Protein AF-A0A4Y2U895-F1 (afdb_monomer)

Radius of gyration: 23.32 Å; Cα contacts (8 Å, |Δi|>4): 35; chains: 1; bounding box: 54×21×52 Å

Secondary structure (DSSP, 8-state):
-HHHHHHHHTS---HHHHHHTSTT--HHHHHHHHHHHHH----S-------GGGS-SS-HHHHHHHHHHHHHHHHHTTT--HHHHHHHT-

pLDDT: mean 75.91, std 13.23, range [42.88, 90.56]

Structure (mmCIF, N/CA/C/O backbone):
data_AF-A0A4Y2U895-F1
#
_entry.id   AF-A0A4Y2U895-F1
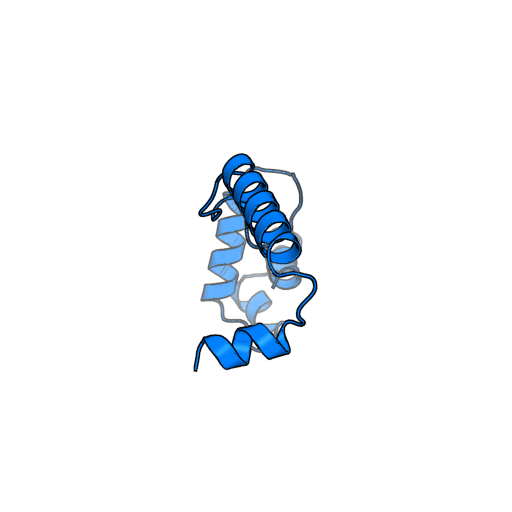#
loop_
_atom_site.group_PDB
_atom_site.id
_atom_site.type_symbol
_atom_site.label_atom_id
_atom_site.label_alt_id
_atom_site.label_comp_id
_atom_site.label_asym_id
_atom_site.label_entity_id
_atom_site.label_seq_id
_atom_site.pdbx_PDB_ins_code
_atom_site.Cartn_x
_atom_site.Cartn_y
_atom_site.Cartn_z
_atom_site.occupancy
_atom_site.B_iso_or_equiv
_atom_site.auth_seq_id
_atom_site.auth_comp_id
_atom_site.auth_asym_id
_atom_site.auth_atom_id
_atom_site.pdbx_PDB_model_num
ATOM 1 N N . MET A 1 1 ? 2.774 -5.059 -12.797 1.00 76.06 1 MET A N 1
ATOM 2 C CA . MET A 1 1 ? 3.250 -3.658 -12.652 1.00 76.06 1 MET A CA 1
ATOM 3 C C . MET A 1 1 ? 4.648 -3.561 -12.048 1.00 76.06 1 MET A C 1
ATOM 5 O O . MET A 1 1 ? 5.503 -2.982 -12.697 1.00 76.06 1 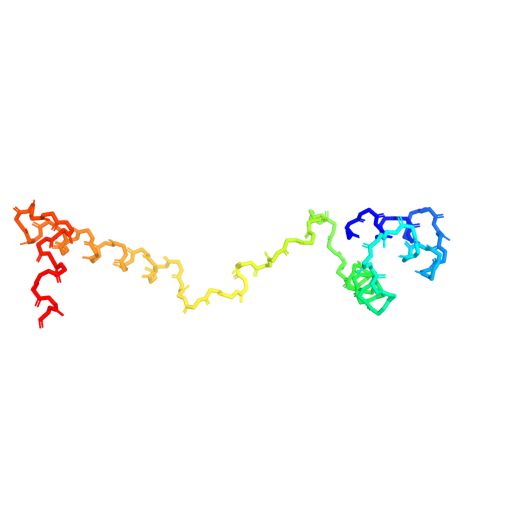MET A O 1
ATOM 9 N N . ARG A 1 2 ? 4.925 -4.152 -10.871 1.00 78.56 2 ARG A N 1
ATOM 10 C CA . ARG A 1 2 ? 6.282 -4.145 -10.276 1.00 78.56 2 ARG A CA 1
ATOM 11 C C . ARG A 1 2 ? 7.354 -4.728 -11.205 1.00 78.56 2 ARG A C 1
ATOM 13 O O . ARG A 1 2 ? 8.379 -4.091 -11.400 1.00 78.56 2 ARG A O 1
ATOM 20 N N . SER A 1 3 ? 7.074 -5.871 -11.834 1.00 83.44 3 SER A N 1
ATOM 21 C CA . SER A 1 3 ? 7.990 -6.523 -12.781 1.00 83.44 3 SER A CA 1
ATOM 22 C C . SER A 1 3 ? 8.301 -5.649 -14.003 1.00 83.44 3 SER A C 1
ATOM 24 O O . SER A 1 3 ? 9.447 -5.555 -14.412 1.00 83.44 3 SER A O 1
ATOM 26 N N . ALA A 1 4 ? 7.307 -4.926 -14.527 1.00 84.81 4 ALA A N 1
ATOM 27 C CA . ALA A 1 4 ? 7.495 -4.002 -15.646 1.00 84.81 4 ALA A CA 1
ATOM 28 C C . ALA A 1 4 ? 8.372 -2.795 -15.276 1.00 84.81 4 ALA A C 1
ATOM 30 O O . ALA A 1 4 ? 9.221 -2.373 -16.049 1.00 84.81 4 ALA A O 1
ATOM 31 N N . VAL A 1 5 ? 8.193 -2.252 -14.069 1.00 85.12 5 VAL A N 1
ATOM 32 C CA . VAL A 1 5 ? 9.018 -1.149 -13.550 1.00 85.12 5 VAL A CA 1
ATOM 33 C C . VAL A 1 5 ? 10.450 -1.618 -13.264 1.00 85.12 5 VAL A C 1
ATOM 35 O O . VAL A 1 5 ? 11.389 -0.846 -13.430 1.00 85.12 5 VAL A O 1
ATOM 38 N N . TYR A 1 6 ? 10.627 -2.876 -12.847 1.00 86.06 6 TYR A N 1
ATOM 39 C CA . TYR A 1 6 ? 11.944 -3.488 -12.677 1.00 86.06 6 TYR A CA 1
ATOM 40 C C . TYR A 1 6 ? 12.676 -3.620 -14.016 1.00 86.06 6 TYR A C 1
ATOM 42 O O . TYR A 1 6 ? 13.794 -3.133 -14.112 1.00 86.06 6 TYR A O 1
ATOM 50 N N . LEU A 1 7 ? 12.022 -4.151 -15.054 1.00 87.88 7 LEU A N 1
ATOM 51 C CA . LEU A 1 7 ? 12.601 -4.278 -16.400 1.00 87.88 7 LEU A CA 1
ATOM 52 C C . LEU A 1 7 ? 13.120 -2.946 -16.956 1.00 87.88 7 LEU A C 1
ATOM 54 O O . LEU A 1 7 ? 14.181 -2.892 -17.566 1.00 87.88 7 LEU A O 1
ATOM 58 N N . VAL A 1 8 ? 12.397 -1.853 -16.709 1.00 87.62 8 VAL A N 1
ATOM 59 C CA . VAL A 1 8 ? 12.822 -0.521 -17.164 1.00 87.62 8 VAL A CA 1
ATOM 60 C C . VAL A 1 8 ? 14.014 0.004 -16.358 1.00 87.62 8 VAL A C 1
ATOM 62 O O . VAL A 1 8 ? 14.942 0.561 -16.929 1.00 87.62 8 VAL A O 1
ATOM 65 N N . LEU A 1 9 ? 13.995 -0.156 -15.031 1.00 85.31 9 LEU A N 1
ATOM 66 C CA . LEU A 1 9 ? 14.973 0.480 -14.137 1.00 85.31 9 LEU A CA 1
ATOM 67 C C . LEU A 1 9 ? 16.223 -0.360 -13.844 1.00 85.31 9 LEU A C 1
ATOM 69 O O . LEU A 1 9 ? 17.220 0.186 -13.383 1.00 85.31 9 LEU A O 1
ATOM 73 N N . LYS A 1 10 ? 16.158 -1.681 -14.019 1.00 84.94 10 LYS A N 1
ATOM 74 C CA . LYS A 1 10 ? 17.259 -2.615 -13.740 1.00 84.94 10 LYS A CA 1
ATOM 75 C C . LYS A 1 10 ? 17.804 -3.246 -15.009 1.00 84.94 10 LYS A C 1
ATOM 77 O O . LYS A 1 10 ? 19.016 -3.277 -15.171 1.00 84.94 10 LYS A O 1
ATOM 82 N N . ASP A 1 11 ? 16.916 -3.660 -15.907 1.00 85.12 11 ASP A N 1
ATOM 83 C CA . ASP A 1 11 ? 17.296 -4.312 -17.165 1.00 85.12 11 ASP A CA 1
ATOM 84 C C . ASP A 1 11 ? 17.399 -3.308 -18.335 1.00 85.12 11 ASP A C 1
ATOM 86 O O . ASP A 1 11 ? 17.625 -3.702 -19.476 1.00 85.12 11 ASP A O 1
ATOM 90 N N . CYS A 1 12 ? 17.241 -2.004 -18.053 1.00 85.00 12 CYS A N 1
ATOM 91 C CA . CYS A 1 12 ? 17.353 -0.884 -18.998 1.00 85.00 12 CYS A CA 1
ATOM 92 C C . CYS A 1 12 ? 16.478 -1.017 -20.259 1.00 85.00 12 CYS A C 1
ATOM 94 O O . CYS A 1 12 ? 16.788 -0.445 -21.307 1.00 85.00 12 CYS A O 1
ATOM 96 N N . VAL A 1 13 ? 15.364 -1.748 -20.167 1.00 89.88 13 VAL A N 1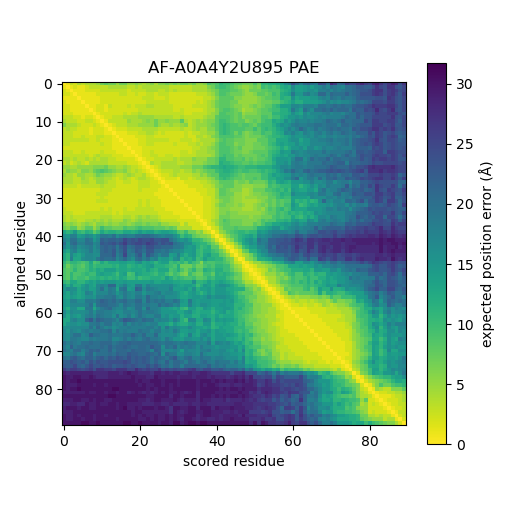
ATOM 97 C CA . VAL A 1 13 ? 14.453 -1.950 -21.296 1.00 89.88 13 VAL A CA 1
ATOM 98 C C . VAL A 1 13 ? 13.675 -0.657 -21.577 1.00 89.88 13 VAL A C 1
ATOM 100 O O . VAL A 1 13 ? 13.120 -0.056 -20.648 1.00 89.88 13 VAL A O 1
ATOM 103 N N . PRO A 1 14 ? 13.545 -0.227 -22.847 1.00 90.44 14 PRO A N 1
ATOM 104 C CA . PRO A 1 14 ? 12.733 0.927 -23.202 1.00 90.44 14 PRO A CA 1
ATOM 105 C C . PRO A 1 14 ? 11.290 0.789 -22.702 1.00 90.44 14 PRO A C 1
ATOM 107 O O . PRO A 1 14 ? 10.623 -0.218 -22.928 1.00 90.44 14 PRO A O 1
ATOM 110 N N . LEU A 1 15 ? 10.750 1.851 -22.099 1.00 88.94 15 LEU A N 1
ATOM 111 C CA . LEU A 1 15 ? 9.387 1.897 -21.541 1.00 88.94 15 LEU A CA 1
ATOM 112 C C . LEU A 1 15 ? 8.293 1.368 -22.487 1.00 88.94 15 LEU A C 1
ATOM 114 O O . LEU A 1 15 ? 7.320 0.765 -22.040 1.00 88.94 15 LEU A O 1
ATOM 118 N N . ARG A 1 16 ? 8.416 1.621 -23.797 1.00 88.44 16 ARG A N 1
ATOM 119 C CA . ARG A 1 16 ? 7.439 1.169 -24.803 1.00 88.44 16 ARG A CA 1
ATOM 120 C C . ARG A 1 16 ? 7.514 -0.330 -25.063 1.00 88.44 16 ARG A C 1
ATOM 122 O O . ARG A 1 16 ? 6.484 -0.931 -25.345 1.00 88.44 16 ARG A O 1
ATOM 129 N N . GLU A 1 17 ? 8.703 -0.906 -24.983 1.00 89.25 17 GLU A N 1
ATOM 130 C CA . GLU A 1 17 ? 8.925 -2.341 -25.147 1.00 89.25 17 GLU A CA 1
ATOM 131 C C . GLU A 1 17 ? 8.511 -3.072 -23.877 1.00 89.25 17 GLU A C 1
ATOM 133 O O . GLU A 1 17 ? 7.683 -3.975 -23.938 1.00 89.25 17 GLU A O 1
ATOM 138 N N . ALA A 1 18 ? 8.937 -2.569 -22.716 1.00 88.69 18 ALA A N 1
ATOM 139 C CA . ALA A 1 18 ? 8.514 -3.090 -21.425 1.00 88.69 18 ALA A CA 1
ATOM 140 C C . ALA A 1 18 ? 6.984 -3.086 -21.271 1.00 88.69 18 ALA A C 1
ATOM 142 O O . ALA A 1 18 ? 6.434 -4.047 -20.757 1.00 88.69 18 ALA A O 1
ATOM 143 N N . ALA A 1 19 ? 6.270 -2.057 -21.746 1.00 89.19 19 ALA A N 1
ATOM 144 C CA . ALA A 1 19 ? 4.804 -2.034 -21.702 1.00 89.19 19 ALA A CA 1
ATOM 145 C C . ALA A 1 19 ? 4.149 -3.101 -22.600 1.00 89.19 19 ALA A C 1
ATOM 147 O O . ALA A 1 19 ? 3.102 -3.625 -22.237 1.00 89.19 19 ALA A O 1
ATOM 148 N N . LYS A 1 20 ? 4.760 -3.444 -23.743 1.00 89.88 20 LYS A N 1
ATOM 149 C CA . LYS A 1 20 ? 4.263 -4.500 -24.644 1.00 89.88 20 LYS A CA 1
ATOM 150 C C . LYS A 1 20 ? 4.466 -5.903 -24.075 1.00 89.88 20 LYS A C 1
ATOM 152 O O . LYS A 1 20 ? 3.707 -6.796 -24.420 1.00 89.88 20 LYS A O 1
ATOM 157 N N . CYS A 1 21 ? 5.455 -6.092 -23.202 1.00 87.00 21 CYS A N 1
ATOM 158 C CA . CYS A 1 21 ? 5.705 -7.370 -22.533 1.00 87.00 21 CYS A CA 1
ATOM 159 C C . CYS A 1 21 ? 4.622 -7.753 -21.507 1.00 87.00 21 CYS A C 1
ATOM 161 O O . CYS A 1 21 ? 4.630 -8.882 -21.026 1.00 87.00 21 CYS A O 1
ATOM 163 N N . PHE A 1 22 ? 3.725 -6.832 -21.130 1.00 85.62 22 PHE A N 1
ATOM 164 C CA . PHE A 1 22 ? 2.656 -7.098 -20.167 1.00 85.62 22 PHE A CA 1
ATOM 165 C C . PHE A 1 22 ? 1.293 -6.753 -20.760 1.00 85.62 22 PHE A C 1
ATOM 167 O O . PHE A 1 22 ? 0.994 -5.584 -21.020 1.00 85.62 22 PHE A O 1
ATOM 174 N N . ASP A 1 23 ? 0.436 -7.762 -20.885 1.00 85.12 23 ASP A N 1
ATOM 175 C CA . ASP A 1 23 ? -0.921 -7.584 -21.390 1.00 85.12 23 ASP A CA 1
ATOM 176 C C . ASP A 1 23 ? -1.714 -6.567 -20.559 1.00 85.12 23 ASP A C 1
ATOM 178 O O . ASP A 1 23 ? -1.690 -6.556 -19.324 1.00 85.12 23 ASP A O 1
ATOM 182 N N . GLY A 1 24 ? -2.408 -5.667 -21.260 1.00 83.00 24 GLY A N 1
ATOM 183 C CA . GLY A 1 24 ? -3.239 -4.625 -20.654 1.00 83.00 24 GLY A CA 1
ATOM 184 C C . GLY A 1 24 ? -2.469 -3.471 -19.998 1.00 83.00 24 GLY A C 1
ATOM 185 O O . GLY A 1 24 ? -3.087 -2.600 -19.378 1.00 83.00 24 GLY A O 1
ATOM 186 N N . MET A 1 25 ? -1.138 -3.408 -20.120 1.00 85.88 25 MET A N 1
ATOM 187 C CA . MET A 1 25 ? -0.352 -2.325 -19.531 1.00 85.88 25 MET A CA 1
ATOM 188 C C . MET A 1 25 ? -0.190 -1.135 -20.481 1.00 85.88 25 MET A C 1
ATOM 190 O O . MET A 1 25 ? 0.534 -1.176 -21.470 1.00 85.88 25 MET A O 1
ATOM 194 N N . SER A 1 26 ? -0.805 -0.003 -20.132 1.00 88.69 26 SER A N 1
ATOM 195 C CA . SER A 1 26 ? -0.565 1.252 -20.849 1.00 88.69 26 SER A CA 1
ATOM 196 C C . SER A 1 26 ? 0.823 1.824 -20.547 1.00 88.69 26 SER A C 1
ATOM 198 O O . SER A 1 26 ? 1.235 1.922 -19.386 1.00 88.69 26 SER A O 1
ATOM 200 N N . PHE A 1 27 ? 1.492 2.324 -21.591 1.00 89.19 27 PHE A N 1
ATOM 201 C CA . PHE A 1 27 ? 2.743 3.084 -21.491 1.00 89.19 27 PHE A CA 1
ATOM 202 C C . PHE A 1 27 ? 2.652 4.232 -20.477 1.00 89.19 27 PHE A C 1
ATOM 204 O O . PHE A 1 27 ? 3.569 4.430 -19.684 1.00 89.19 27 PHE A O 1
ATOM 211 N N . ARG A 1 28 ? 1.534 4.975 -20.466 1.00 90.31 28 ARG A N 1
ATOM 212 C CA . ARG A 1 28 ? 1.345 6.117 -19.551 1.00 90.31 28 ARG A CA 1
ATOM 213 C C . ARG A 1 28 ? 1.360 5.672 -18.094 1.00 90.31 28 ARG A C 1
ATOM 215 O O . ARG A 1 28 ? 1.947 6.338 -17.244 1.00 90.31 28 ARG A O 1
ATOM 222 N N . THR A 1 29 ? 0.725 4.537 -17.824 1.00 88.56 29 THR A N 1
ATOM 223 C CA . THR A 1 29 ? 0.691 3.938 -16.495 1.00 88.56 29 THR A CA 1
ATOM 224 C C . THR A 1 29 ? 2.097 3.527 -16.085 1.00 88.56 29 THR A C 1
ATOM 226 O O . THR A 1 29 ? 2.565 3.963 -15.037 1.00 88.56 29 THR A O 1
ATOM 229 N N . LEU A 1 30 ? 2.812 2.777 -16.928 1.00 89.44 30 LEU A N 1
ATOM 230 C CA . LEU A 1 30 ? 4.180 2.352 -16.632 1.00 89.44 30 LEU A CA 1
ATOM 231 C C . LEU A 1 30 ? 5.115 3.546 -16.381 1.00 89.44 30 LEU A C 1
ATOM 233 O O . LEU A 1 30 ? 5.792 3.580 -15.356 1.00 89.44 30 LEU A O 1
ATOM 237 N N . PHE A 1 31 ? 5.076 4.561 -17.246 1.00 90.44 31 PHE A N 1
ATOM 238 C CA . PHE A 1 31 ? 5.866 5.786 -17.105 1.00 90.44 31 PHE A CA 1
ATOM 239 C C . PHE A 1 31 ? 5.628 6.491 -15.763 1.00 90.44 31 PHE A C 1
ATOM 241 O O . PHE A 1 31 ? 6.581 6.839 -15.067 1.00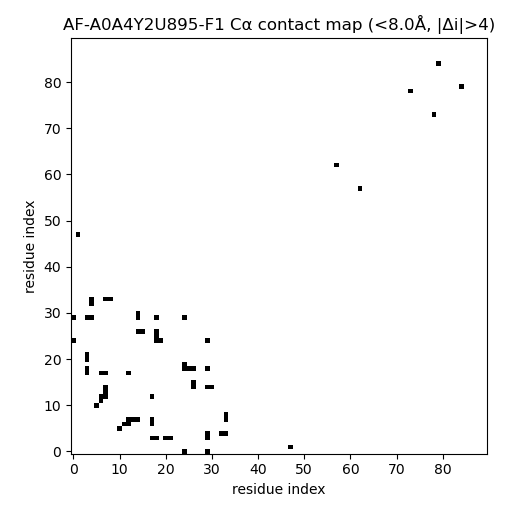 90.44 31 PHE A O 1
ATOM 248 N N . ARG A 1 32 ? 4.361 6.651 -15.353 1.00 88.12 32 ARG A N 1
ATOM 249 C CA . ARG A 1 32 ? 4.009 7.253 -14.057 1.00 88.12 32 ARG A CA 1
ATOM 250 C C . ARG A 1 32 ? 4.666 6.510 -12.893 1.00 88.12 32 ARG A C 1
ATOM 252 O O . ARG A 1 32 ? 5.146 7.143 -11.957 1.00 88.12 32 ARG A O 1
ATOM 259 N N . TYR A 1 33 ? 4.657 5.182 -12.936 1.00 84.88 33 TYR A N 1
ATOM 260 C CA . TYR A 1 33 ? 5.181 4.341 -11.863 1.00 84.88 33 TYR A CA 1
ATOM 261 C C . TYR A 1 33 ? 6.711 4.263 -11.846 1.00 84.88 33 TYR A C 1
ATOM 263 O O . TYR A 1 33 ? 7.284 4.205 -10.760 1.00 84.88 33 TYR A O 1
ATOM 271 N N . VAL A 1 34 ? 7.362 4.325 -13.010 1.00 86.81 34 VAL A N 1
ATOM 272 C CA . VAL A 1 34 ? 8.822 4.471 -13.124 1.00 86.81 34 VAL A CA 1
ATOM 273 C C . VAL A 1 34 ? 9.259 5.806 -12.522 1.00 86.81 34 VAL A C 1
ATOM 275 O O . VAL A 1 34 ? 10.019 5.812 -11.559 1.00 86.81 34 VAL A O 1
ATOM 278 N N . LYS A 1 35 ? 8.656 6.918 -12.963 1.00 86.44 35 LYS A N 1
ATOM 279 C CA . LYS A 1 35 ? 8.959 8.258 -12.440 1.00 86.44 35 LYS A CA 1
ATOM 280 C C . LYS A 1 35 ? 8.688 8.380 -10.940 1.00 86.44 35 LYS A C 1
ATOM 282 O O . LYS A 1 35 ? 9.457 9.003 -10.217 1.00 86.44 35 LYS A O 1
ATOM 287 N N . LYS A 1 36 ? 7.599 7.782 -10.442 1.00 81.56 36 LYS A N 1
ATOM 288 C CA . LYS A 1 36 ? 7.306 7.761 -9.001 1.00 81.56 36 LYS A CA 1
ATOM 289 C C . LYS A 1 36 ? 8.435 7.091 -8.211 1.00 81.56 36 LYS A C 1
ATOM 291 O O . LYS A 1 36 ? 8.780 7.574 -7.144 1.00 81.56 36 LYS A O 1
ATOM 296 N N . ARG A 1 37 ? 9.003 6.004 -8.739 1.00 78.00 37 ARG A N 1
ATOM 297 C CA . ARG A 1 37 ? 10.078 5.255 -8.081 1.00 78.00 37 ARG A CA 1
ATOM 298 C C . ARG A 1 37 ? 11.432 5.970 -8.139 1.00 78.00 37 ARG A C 1
ATOM 300 O O . ARG A 1 37 ? 12.224 5.775 -7.236 1.00 78.00 37 ARG A O 1
ATOM 307 N N . GLU A 1 38 ? 11.686 6.776 -9.167 1.00 75.38 38 GLU A N 1
ATOM 308 C CA . GLU A 1 38 ? 12.901 7.605 -9.261 1.00 75.38 38 GLU A CA 1
ATOM 309 C C . GLU A 1 38 ? 12.900 8.779 -8.272 1.00 75.38 38 GLU A C 1
ATOM 311 O O . GLU A 1 38 ? 13.961 9.210 -7.847 1.00 75.38 38 GLU A O 1
ATOM 316 N N . ASN A 1 39 ? 11.720 9.300 -7.910 1.00 68.88 39 ASN A N 1
ATOM 317 C CA . ASN A 1 39 ? 11.588 10.439 -6.990 1.00 68.88 39 ASN A CA 1
ATOM 318 C C . ASN A 1 39 ? 11.392 10.029 -5.517 1.00 68.88 39 ASN A C 1
ATOM 320 O O . ASN A 1 39 ? 11.555 10.862 -4.631 1.00 68.88 39 ASN A O 1
ATOM 324 N N . ASP A 1 40 ? 11.003 8.779 -5.239 1.00 67.94 40 ASP A N 1
ATOM 325 C CA . ASP A 1 40 ? 10.976 8.238 -3.875 1.00 67.94 40 ASP A CA 1
ATOM 326 C C . ASP A 1 40 ? 12.414 7.813 -3.507 1.00 67.94 40 ASP A C 1
ATOM 328 O O . ASP A 1 40 ? 12.817 6.675 -3.743 1.00 67.94 40 ASP A O 1
ATOM 332 N N . ASP A 1 41 ? 13.186 8.723 -2.908 1.00 55.50 41 ASP A N 1
ATOM 333 C CA . ASP A 1 41 ? 14.588 8.536 -2.478 1.00 55.50 41 ASP A CA 1
ATOM 334 C C . ASP A 1 41 ? 14.746 7.582 -1.267 1.00 55.50 41 ASP A C 1
ATOM 336 O O . ASP A 1 41 ? 15.713 7.627 -0.508 1.00 55.50 41 ASP A O 1
ATOM 340 N N . TYR A 1 42 ? 13.758 6.718 -1.024 1.00 48.12 42 TYR A N 1
ATOM 341 C CA . TYR A 1 42 ? 13.666 5.925 0.193 1.00 48.12 42 TYR A CA 1
ATOM 342 C C . TYR A 1 42 ? 13.768 4.432 -0.104 1.00 48.12 42 TYR A C 1
ATOM 344 O O . TYR A 1 42 ? 12.827 3.752 -0.514 1.00 48.12 42 TYR A O 1
ATOM 352 N N . CYS A 1 43 ? 14.963 3.927 0.179 1.00 48.28 43 CYS A N 1
ATOM 353 C CA . CYS A 1 43 ? 15.387 2.535 0.183 1.00 48.28 43 CYS A CA 1
ATOM 354 C C . CYS A 1 43 ? 14.659 1.654 1.229 1.00 48.28 43 CYS A C 1
ATOM 356 O O . CYS A 1 43 ? 15.190 0.624 1.632 1.00 48.28 43 CYS A O 1
ATOM 358 N N . SER A 1 44 ? 13.450 1.997 1.689 1.00 48.84 44 SER A N 1
ATOM 359 C CA . SER A 1 44 ? 12.684 1.121 2.583 1.00 48.84 44 SER A CA 1
ATOM 360 C C . SER A 1 44 ? 11.407 0.629 1.903 1.00 48.84 44 SER A C 1
ATOM 362 O O . SER A 1 44 ? 10.400 1.314 1.760 1.00 48.84 44 SER A O 1
ATOM 364 N N . ASN A 1 45 ? 11.494 -0.626 1.465 1.00 51.19 45 ASN A N 1
ATOM 365 C CA . ASN A 1 45 ? 10.408 -1.481 0.999 1.00 51.19 45 ASN A CA 1
ATOM 366 C C . ASN A 1 45 ? 9.728 -1.015 -0.293 1.00 51.19 45 ASN A C 1
ATOM 368 O O . ASN A 1 45 ? 8.700 -0.347 -0.284 1.00 51.19 45 ASN A O 1
ATOM 372 N N . GLY A 1 46 ? 10.267 -1.498 -1.423 1.00 54.78 46 GLY A N 1
ATOM 373 C CA . GLY A 1 46 ? 9.780 -1.342 -2.804 1.00 54.78 46 GLY A CA 1
ATOM 374 C C . GLY A 1 46 ? 8.393 -1.929 -3.104 1.00 54.78 46 GLY A C 1
ATOM 375 O O . GLY A 1 46 ? 8.129 -2.457 -4.189 1.00 54.78 46 GLY A O 1
ATOM 376 N N . LEU A 1 47 ? 7.478 -1.844 -2.153 1.00 56.50 47 LEU A N 1
ATOM 377 C CA . LEU A 1 47 ? 6.084 -2.130 -2.342 1.00 56.50 47 LEU A CA 1
ATOM 378 C C . LEU A 1 47 ? 5.464 -0.873 -2.950 1.00 56.50 47 LEU A C 1
ATOM 380 O O . LEU A 1 47 ? 5.288 0.144 -2.291 1.00 56.50 47 LEU A O 1
ATOM 384 N N . MET A 1 48 ? 5.019 -0.972 -4.203 1.00 63.44 48 MET A N 1
ATOM 385 C CA . MET A 1 48 ? 3.913 -0.141 -4.703 1.00 63.44 48 MET A CA 1
ATOM 386 C C . MET A 1 48 ? 2.613 -0.491 -3.956 1.00 63.44 48 MET A C 1
ATOM 388 O O . MET A 1 48 ? 1.614 -0.853 -4.569 1.00 63.44 48 MET A O 1
ATOM 392 N N . ALA A 1 49 ? 2.672 -0.519 -2.628 1.00 65.00 49 ALA A N 1
ATOM 393 C CA . ALA A 1 49 ? 1.539 -0.647 -1.748 1.00 65.00 49 ALA A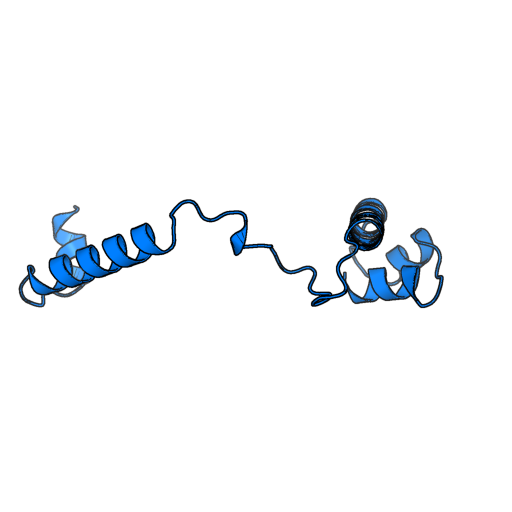 CA 1
ATOM 394 C C . ALA A 1 49 ? 0.902 0.740 -1.603 1.00 65.00 49 ALA A C 1
ATOM 396 O O . ALA A 1 49 ? 1.598 1.763 -1.658 1.00 65.00 49 ALA A O 1
ATOM 397 N N . PRO A 1 50 ? -0.423 0.800 -1.451 1.00 63.81 50 PRO A N 1
ATOM 398 C CA . PRO A 1 50 ? -1.073 2.010 -0.986 1.00 63.81 50 PRO A CA 1
ATOM 399 C C . PRO A 1 50 ? -0.455 2.430 0.353 1.00 63.81 50 PRO A C 1
ATOM 401 O O . PRO A 1 50 ? -0.289 1.600 1.244 1.00 63.81 50 PRO A O 1
ATOM 404 N N . LYS A 1 51 ? -0.109 3.714 0.492 1.00 67.69 51 LYS A N 1
ATOM 405 C CA . LYS A 1 51 ? 0.303 4.288 1.778 1.00 67.69 51 LYS A CA 1
ATOM 406 C C . LYS A 1 51 ? -0.962 4.534 2.610 1.00 67.69 51 LYS A C 1
ATOM 408 O O . LYS A 1 51 ? -1.462 5.656 2.634 1.00 67.69 51 LYS A O 1
ATOM 413 N N . TYR A 1 52 ? -1.530 3.474 3.192 1.00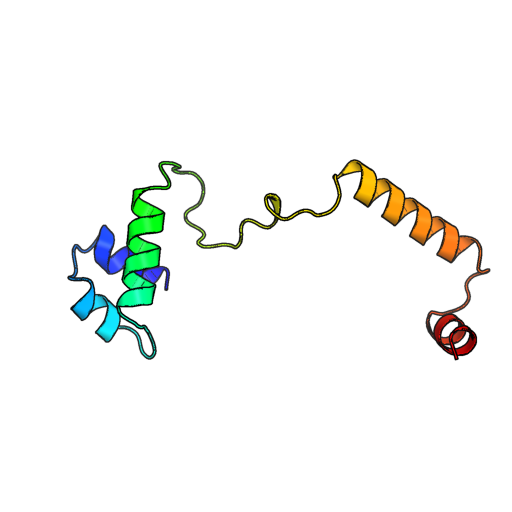 66.62 52 TYR A N 1
ATOM 414 C CA . TYR A 1 52 ? -2.745 3.565 4.015 1.00 66.62 52 TYR A CA 1
ATOM 415 C C . TYR A 1 52 ? -2.546 4.500 5.214 1.00 66.62 52 TYR A C 1
ATOM 417 O O . TYR A 1 52 ? -3.443 5.274 5.533 1.00 66.62 52 TYR A O 1
ATOM 425 N N . ASP A 1 53 ? -1.329 4.534 5.753 1.00 65.56 53 ASP A N 1
ATOM 426 C CA . ASP A 1 53 ? -0.934 5.385 6.881 1.00 65.56 53 ASP A CA 1
ATOM 427 C C . ASP A 1 53 ? -1.025 6.892 6.580 1.00 65.56 53 ASP A C 1
ATOM 429 O O . ASP A 1 53 ? -1.118 7.700 7.494 1.00 65.56 53 ASP A O 1
ATOM 433 N N . LEU A 1 54 ? -1.016 7.293 5.300 1.00 65.44 54 LEU A N 1
ATOM 434 C CA . LEU A 1 54 ? -1.144 8.703 4.901 1.00 65.44 54 LEU A CA 1
ATOM 435 C C . LEU A 1 54 ? -2.596 9.166 4.747 1.00 65.44 54 LEU A C 1
ATOM 437 O O . LEU A 1 54 ? -2.839 10.360 4.583 1.00 65.44 54 LEU A O 1
ATOM 441 N N . ARG A 1 55 ? -3.557 8.238 4.716 1.00 63.16 55 ARG A N 1
ATOM 442 C CA . ARG A 1 55 ? -4.979 8.536 4.490 1.00 63.16 55 ARG A CA 1
ATOM 443 C C . ARG A 1 55 ? -5.829 8.038 5.655 1.00 63.16 55 ARG A C 1
ATOM 445 O O . ARG A 1 55 ? -6.923 7.514 5.452 1.00 63.16 55 ARG A O 1
ATOM 452 N N . THR A 1 56 ? -5.312 8.182 6.865 1.00 71.50 56 THR A N 1
ATOM 453 C CA . THR A 1 56 ? -6.082 7.956 8.080 1.00 71.50 56 THR A CA 1
ATOM 454 C C . THR A 1 56 ? -6.982 9.170 8.320 1.00 71.50 56 THR A C 1
ATOM 456 O O . THR A 1 56 ? -6.541 10.316 8.276 1.00 71.50 56 THR A O 1
ATOM 459 N N . PHE A 1 57 ? -8.284 8.926 8.486 1.00 76.44 57 PHE A N 1
ATOM 460 C CA . PHE A 1 57 ? -9.249 9.975 8.844 1.00 76.44 57 PHE A CA 1
ATOM 461 C C . PHE A 1 57 ? -9.239 10.261 10.347 1.00 76.44 57 PHE A C 1
ATOM 463 O O . PHE A 1 57 ? -9.543 11.376 10.762 1.00 76.44 57 PHE A O 1
ATOM 470 N N . PHE A 1 58 ? -8.876 9.253 11.141 1.00 78.62 58 PHE A N 1
ATOM 471 C CA . PHE A 1 58 ? -8.783 9.319 12.589 1.00 78.62 58 PHE A CA 1
ATOM 472 C C . PHE A 1 58 ? -7.334 9.119 13.030 1.00 78.62 58 PHE A C 1
ATOM 474 O O . PHE A 1 58 ? -6.570 8.388 12.396 1.00 78.62 58 PHE A O 1
ATOM 481 N N . SER A 1 59 ? -6.947 9.772 14.122 1.00 84.50 59 SER A N 1
ATOM 482 C CA . SER A 1 59 ? -5.695 9.455 14.804 1.00 84.50 59 SER A CA 1
ATOM 483 C C . SER A 1 59 ? -5.781 8.072 15.460 1.00 84.50 59 SER A C 1
ATOM 485 O O . SER A 1 59 ? -6.870 7.567 15.735 1.00 84.50 59 SER A O 1
ATOM 487 N N . SER A 1 60 ? -4.629 7.469 15.773 1.00 84.56 60 SER A N 1
ATOM 488 C CA . SER A 1 60 ? -4.600 6.174 16.474 1.00 84.56 60 SER A CA 1
ATOM 489 C C . SER A 1 60 ? -5.387 6.203 17.788 1.00 84.56 60 SER A C 1
ATOM 491 O O . SER A 1 60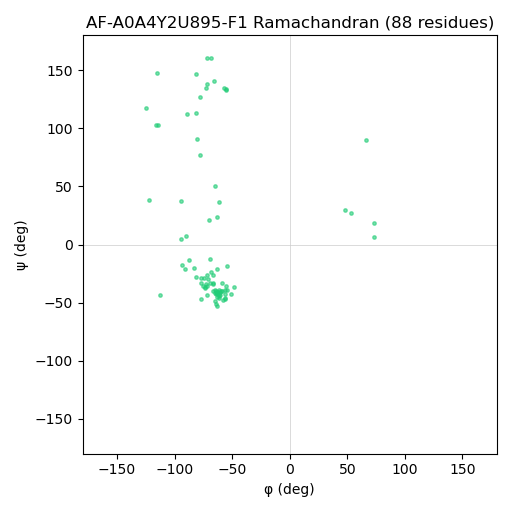 ? -6.029 5.220 18.152 1.00 84.56 60 SER A O 1
ATOM 493 N N . ASP A 1 61 ? -5.363 7.334 18.491 1.00 87.44 61 ASP A N 1
ATOM 494 C CA . ASP A 1 61 ? -6.064 7.475 19.764 1.00 87.44 61 ASP A CA 1
ATOM 495 C C . ASP A 1 61 ? -7.579 7.593 19.569 1.00 87.44 61 ASP A C 1
ATOM 497 O O . ASP A 1 61 ? -8.336 6.972 20.313 1.00 87.44 61 ASP A O 1
ATOM 501 N N . GLN A 1 62 ? -8.025 8.278 18.511 1.00 87.69 62 GLN A N 1
ATOM 502 C CA . GLN A 1 62 ? -9.440 8.327 18.129 1.00 87.69 62 GLN A CA 1
ATOM 503 C C . GLN A 1 62 ? -9.968 6.945 17.725 1.00 87.69 62 GLN A C 1
ATOM 505 O O . GLN A 1 62 ? -11.075 6.574 18.110 1.00 87.69 62 GLN A O 1
ATOM 510 N N . GLU A 1 63 ? -9.181 6.146 17.000 1.00 86.88 63 GLU A N 1
ATOM 511 C CA . GLU A 1 63 ? -9.571 4.774 16.653 1.00 86.88 63 GLU A CA 1
ATOM 512 C C . GLU A 1 63 ? -9.698 3.876 17.892 1.00 86.88 63 GLU A C 1
ATOM 514 O O . GLU A 1 63 ? -10.644 3.089 17.991 1.00 86.88 63 GLU A O 1
ATOM 519 N N . LYS A 1 64 ? -8.794 4.018 18.873 1.00 90.31 64 LYS A N 1
ATOM 520 C CA . LYS A 1 64 ? -8.878 3.292 20.154 1.00 90.31 64 LYS A CA 1
ATOM 521 C C . LYS A 1 64 ? -10.114 3.689 20.955 1.00 90.31 64 LYS A C 1
ATOM 523 O O . LYS A 1 64 ? -10.778 2.820 21.528 1.00 90.31 64 LYS A O 1
ATOM 528 N N . GLU A 1 65 ? -10.431 4.979 21.002 1.00 90.56 65 GLU A N 1
ATOM 529 C CA . GLU A 1 65 ? -11.619 5.481 21.691 1.00 90.56 65 GLU A CA 1
ATOM 530 C C . GLU A 1 65 ? -12.899 4.946 21.035 1.00 90.56 65 GLU A C 1
ATOM 532 O O . GLU A 1 65 ? -13.774 4.414 21.724 1.00 90.56 65 GLU A O 1
ATOM 537 N N . LEU A 1 66 ? -12.964 4.972 19.701 1.00 88.44 66 LEU A N 1
ATOM 538 C CA . LEU A 1 66 ? -14.092 4.442 18.939 1.00 88.44 66 LEU A CA 1
ATOM 539 C C . LEU A 1 66 ? -14.276 2.936 19.173 1.00 88.44 66 LEU A C 1
ATOM 541 O O . LEU A 1 66 ? -15.392 2.474 19.414 1.00 88.44 66 LEU A O 1
ATOM 545 N N . ALA A 1 67 ? -13.185 2.167 19.158 1.00 87.56 67 ALA A N 1
ATOM 546 C CA . ALA A 1 67 ? -13.217 0.734 19.440 1.00 87.56 67 ALA A CA 1
ATOM 547 C C . ALA A 1 67 ? -13.734 0.449 20.859 1.00 87.56 67 ALA A C 1
ATOM 549 O O . ALA A 1 67 ? -14.589 -0.417 21.052 1.00 87.56 67 ALA A O 1
ATOM 550 N N . THR A 1 68 ? -13.270 1.221 21.845 1.00 88.31 68 THR A N 1
ATOM 551 C CA . THR A 1 68 ? -13.711 1.106 23.242 1.00 88.31 68 THR A CA 1
ATOM 552 C C . THR A 1 68 ? -15.198 1.430 23.384 1.00 88.31 68 THR A C 1
ATOM 554 O O . THR A 1 68 ? -15.926 0.710 24.070 1.00 88.31 68 THR A O 1
ATOM 557 N N . TYR A 1 69 ? -15.673 2.470 22.697 1.00 84.06 69 TYR A N 1
ATOM 558 C CA . TYR A 1 69 ? -17.086 2.838 22.669 1.00 84.06 69 TYR A CA 1
ATOM 559 C C . TYR A 1 69 ? -17.952 1.725 22.069 1.00 84.06 69 TYR A C 1
ATOM 561 O O . TYR A 1 69 ? -18.947 1.335 22.675 1.00 84.06 69 TYR A O 1
ATOM 569 N N . VAL A 1 70 ? -17.545 1.142 20.939 1.00 81.38 70 VAL A N 1
ATOM 570 C CA . VAL A 1 70 ? -18.274 0.037 20.292 1.00 81.38 70 VAL A CA 1
ATOM 571 C C . VAL A 1 70 ? -18.359 -1.193 21.200 1.00 81.38 70 VAL A C 1
ATOM 573 O O . VAL A 1 70 ? -19.428 -1.794 21.315 1.00 81.38 70 VAL A O 1
ATOM 576 N N . ILE A 1 71 ? -17.268 -1.549 21.885 1.00 83.12 71 ILE A N 1
ATOM 577 C CA . ILE A 1 71 ? -17.252 -2.651 22.862 1.00 83.12 71 ILE A CA 1
ATOM 578 C C . ILE A 1 71 ? -18.188 -2.345 24.035 1.00 83.12 71 ILE A C 1
ATOM 580 O O . ILE A 1 71 ? -18.947 -3.204 24.478 1.00 83.12 71 ILE A O 1
ATOM 584 N N . LYS A 1 72 ? -18.184 -1.107 24.525 1.00 81.00 72 LYS A N 1
ATOM 585 C CA . LYS A 1 72 ? -19.076 -0.691 25.607 1.00 81.00 72 LYS A CA 1
ATOM 586 C C . LYS A 1 72 ? -20.543 -0.742 25.177 1.00 81.00 72 LYS A C 1
ATOM 588 O O . LYS A 1 72 ? -21.375 -1.239 25.929 1.00 81.00 72 LYS A O 1
ATOM 593 N N . CYS A 1 73 ? -20.865 -0.305 23.961 1.00 74.56 73 CYS A N 1
ATOM 594 C CA . CYS A 1 73 ? -22.210 -0.405 23.398 1.00 74.56 73 CYS A CA 1
ATOM 595 C C . CYS A 1 73 ? -22.666 -1.860 23.235 1.00 74.56 73 CYS A C 1
ATOM 597 O O . CYS A 1 73 ? -23.813 -2.169 23.556 1.00 74.56 73 CYS A O 1
ATOM 599 N N . SER A 1 74 ? -21.786 -2.761 22.786 1.00 69.88 74 SER A N 1
ATOM 600 C CA . SER A 1 74 ? -22.130 -4.182 22.642 1.00 69.88 74 SER A CA 1
ATOM 601 C C . SER A 1 74 ? -22.378 -4.859 23.994 1.00 69.88 74 SER A C 1
ATOM 603 O O . SER A 1 74 ? -23.274 -5.693 24.109 1.00 69.88 74 SER A O 1
ATOM 605 N N . GLN A 1 75 ? -21.652 -4.448 25.036 1.00 71.12 75 GLN A N 1
ATOM 606 C CA . GLN A 1 75 ? -21.858 -4.905 26.413 1.00 71.12 75 GLN A CA 1
ATOM 607 C C . GLN A 1 75 ? -23.120 -4.309 27.055 1.00 71.12 75 GLN A C 1
ATOM 609 O O . GLN A 1 75 ? -23.823 -5.000 27.788 1.00 71.12 75 GLN A O 1
ATOM 614 N N . MET A 1 76 ? -23.435 -3.043 26.765 1.00 68.88 76 MET A N 1
ATOM 615 C CA . MET A 1 76 ? -24.622 -2.353 27.284 1.00 68.88 76 MET A CA 1
ATOM 616 C C . MET A 1 76 ? -25.932 -2.912 26.723 1.00 68.88 76 MET A C 1
ATOM 618 O O . MET A 1 76 ? -26.970 -2.797 27.369 1.00 68.88 76 MET A O 1
ATOM 622 N N . TYR A 1 77 ? -25.896 -3.552 25.554 1.00 57.47 77 TYR A N 1
ATOM 623 C CA . TYR A 1 77 ? -27.079 -4.125 24.914 1.00 57.47 77 TYR A CA 1
ATOM 624 C C . TYR A 1 77 ? -27.291 -5.617 25.239 1.00 57.47 77 TYR A C 1
ATOM 626 O O . TYR A 1 77 ? -27.705 -6.393 24.378 1.00 57.47 77 TYR A O 1
ATOM 634 N N . TYR A 1 78 ? -26.997 -6.016 26.486 1.00 57.84 78 TYR A N 1
ATOM 635 C CA . TYR A 1 78 ? -27.391 -7.293 27.112 1.00 57.84 78 TYR A CA 1
ATOM 636 C C . TYR A 1 78 ? -27.135 -8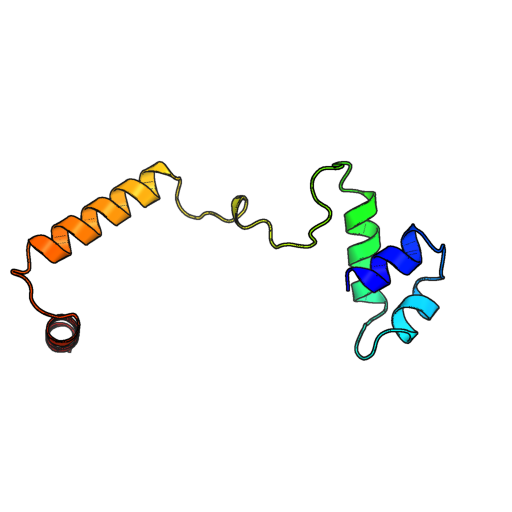.574 26.282 1.00 57.84 78 TYR A C 1
ATOM 638 O O . TYR A 1 78 ? -27.855 -9.559 26.422 1.00 57.84 78 TYR A O 1
ATOM 646 N N . GLY A 1 79 ? -26.115 -8.597 25.418 1.00 60.44 79 GLY A N 1
ATOM 647 C CA . GLY A 1 79 ? -25.789 -9.785 24.619 1.00 60.44 79 GLY A CA 1
ATOM 648 C C . GLY A 1 79 ? -26.754 -10.086 23.464 1.00 60.44 79 GLY A C 1
ATOM 649 O O . GLY A 1 79 ? -26.747 -11.204 22.950 1.00 60.44 79 GLY A O 1
ATOM 650 N N . ASN A 1 80 ? -27.561 -9.116 23.023 1.00 60.16 80 ASN A N 1
ATOM 651 C CA . ASN A 1 80 ? -28.380 -9.289 21.824 1.00 60.16 80 ASN A CA 1
ATOM 652 C C . ASN A 1 80 ? -27.506 -9.418 20.571 1.00 60.16 80 ASN A C 1
ATOM 654 O O . ASN A 1 80 ? -26.487 -8.741 20.406 1.00 60.16 80 ASN A O 1
ATOM 658 N N . SER A 1 81 ? -27.913 -10.309 19.670 1.00 63.28 81 SER A N 1
ATOM 659 C CA . SER A 1 81 ? -27.150 -10.606 18.462 1.00 63.28 81 SER A CA 1
ATOM 660 C C . SER A 1 81 ? -27.219 -9.441 17.470 1.00 63.28 81 SER A C 1
ATOM 662 O O . SER A 1 81 ? -28.155 -8.640 17.468 1.00 63.28 81 SER A O 1
ATOM 664 N N . THR A 1 82 ? -26.276 -9.380 16.528 1.00 61.62 82 THR A N 1
ATOM 665 C CA . THR A 1 82 ? -26.290 -8.405 15.415 1.00 61.62 82 THR A CA 1
ATOM 666 C C . THR A 1 82 ? -27.591 -8.420 14.595 1.00 61.62 82 THR A C 1
ATOM 668 O O . THR A 1 82 ? -27.891 -7.457 13.886 1.00 61.62 82 THR A O 1
ATOM 671 N N . LYS A 1 83 ? -28.381 -9.497 14.694 1.00 65.38 83 LYS A N 1
ATOM 672 C CA . LYS A 1 83 ? -29.692 -9.663 14.058 1.00 65.38 83 LYS A CA 1
ATOM 673 C C . LYS A 1 83 ? -30.776 -8.799 14.712 1.00 65.38 83 LYS A C 1
ATOM 675 O O . LYS A 1 83 ? -31.622 -8.263 14.000 1.00 65.38 83 LYS A O 1
ATOM 680 N N . ASP A 1 84 ? -30.717 -8.621 16.028 1.00 62.16 84 ASP A N 1
ATOM 681 C CA . ASP A 1 84 ? -31.702 -7.852 16.798 1.00 62.16 84 ASP A CA 1
ATOM 682 C C . ASP A 1 84 ? -31.503 -6.347 16.593 1.00 62.16 84 ASP A C 1
ATOM 684 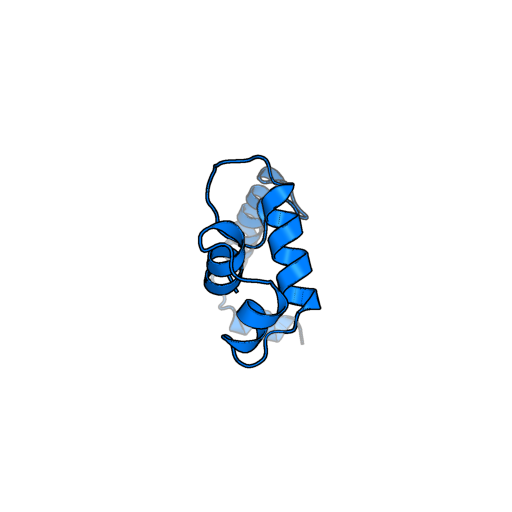O O . ASP A 1 84 ? -32.466 -5.605 16.412 1.00 62.16 84 ASP A O 1
ATOM 688 N N . PHE A 1 85 ? -30.244 -5.918 16.462 1.00 60.88 85 PHE A N 1
ATOM 689 C CA . PHE A 1 85 ? -29.894 -4.542 16.105 1.00 60.88 85 PHE A CA 1
ATOM 690 C C . PHE A 1 85 ? -30.448 -4.136 14.730 1.00 60.88 85 PHE A C 1
ATOM 692 O O . PHE A 1 85 ? -30.984 -3.044 14.556 1.00 60.88 85 PHE A O 1
ATOM 699 N N . ARG A 1 86 ? -30.380 -5.043 13.746 1.00 62.09 86 ARG A N 1
ATOM 700 C CA . ARG A 1 86 ? -30.873 -4.792 12.382 1.00 62.09 86 ARG A CA 1
ATOM 701 C C . ARG A 1 86 ? -32.401 -4.633 12.327 1.00 62.09 86 ARG A C 1
ATOM 703 O O . ARG A 1 86 ? -32.901 -3.942 11.448 1.00 62.09 86 ARG A O 1
ATOM 710 N N . ARG A 1 87 ? -33.122 -5.241 13.276 1.00 58.62 87 ARG A N 1
ATOM 711 C CA . ARG A 1 87 ? -34.585 -5.151 13.427 1.00 58.62 87 ARG A CA 1
ATOM 712 C C . ARG A 1 87 ? -35.050 -3.838 14.055 1.00 58.62 87 ARG A C 1
ATOM 714 O O . ARG A 1 87 ? -36.158 -3.412 13.777 1.00 58.62 87 ARG A O 1
ATOM 721 N N . LEU A 1 88 ? -34.217 -3.226 14.895 1.00 59.16 88 LEU A N 1
ATOM 722 C CA . LEU A 1 88 ? -34.522 -1.970 15.590 1.00 59.16 88 LEU A CA 1
ATOM 723 C C . LEU A 1 88 ? -34.253 -0.731 14.718 1.00 59.16 88 LEU A C 1
ATOM 725 O O . LEU A 1 88 ? -34.786 0.338 14.979 1.00 59.16 88 LEU A O 1
ATOM 729 N N . ALA A 1 89 ? -33.421 -0.889 13.684 1.00 53.41 89 ALA A N 1
ATOM 730 C CA . ALA A 1 89 ? -33.117 0.132 12.682 1.00 53.41 89 ALA A CA 1
ATOM 731 C C . ALA A 1 89 ? -34.062 0.107 11.456 1.00 53.41 89 ALA A C 1
ATOM 733 O O . ALA A 1 89 ? -33.778 0.782 10.467 1.00 53.41 89 ALA A O 1
ATOM 734 N N . SER A 1 90 ? -35.127 -0.707 11.498 1.00 42.88 90 SER A N 1
ATOM 735 C CA . SER A 1 90 ? -36.216 -0.761 10.502 1.00 42.88 90 SER A CA 1
ATOM 736 C C . SER A 1 90 ? -37.409 0.040 11.008 1.00 42.88 90 SER A C 1
ATOM 738 O O . SER A 1 90 ? -38.024 0.750 10.188 1.00 42.88 90 SER A O 1
#

Mean predicted aligned error: 13.8 Å

Foldseek 3Di:
DLVLLCCCPPVVDPLVVSQVVDPPRDSVNSVVVNVVVVPPPDPPDPDPDPPVVVPDPDDPVRVVVVVVVVVVVCVVVPPDDPVVVVVVVD

Nearest PDB structures (foldseek):
  5n9g-assembly1_C  TM=7.139E-01  e=3.004E+00  Homo sapiens
  6z1p-assembly1_By  TM=2.421E-01  e=2.818E+00  Tetrahymena thermophila SB210

Organism: Araneus ventricosus (NCBI:txid182803)

Sequence (90 aa):
MRSAVYLVLKDCVPLREAAKCFDGMSFRTLFRYVKKRENDDYCSNGLMAPKYDLRTFFSSDQEKELATYVIKCSQMYYGNSTKDFRRLAS

Solvent-accessible surface area (backbone atoms only — not comparable to full-atom values): 5649 Å² total; per-residue (Å²): 108,71,67,47,43,42,39,36,75,73,69,67,36,55,62,70,58,40,24,68,78,37,88,92,46,52,50,70,59,52,51,54,55,41,54,51,56,73,70,52,89,62,95,71,70,96,62,94,59,82,69,60,86,81,68,60,92,59,54,76,66,54,51,52,50,51,52,52,49,52,54,50,53,53,61,73,52,78,73,63,54,79,69,57,57,61,62,73,78,106